Protein AF-A0A0L8BGS6-F1 (afdb_monomer_lite)

pLDDT: mean 90.82, std 8.59, ra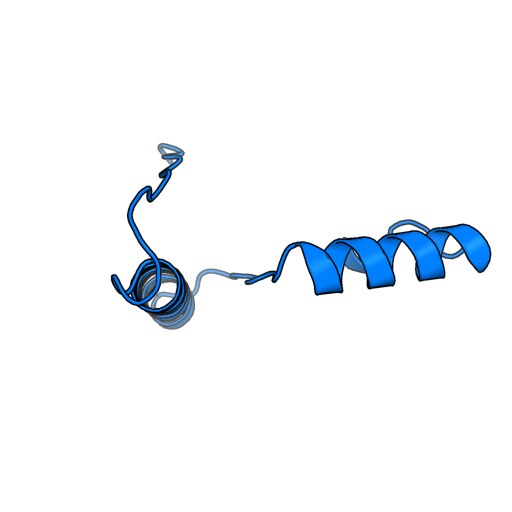nge [56.16, 97.25]

InterPro domains:
  IPR002611 IstB-like ATP-binding domain [PF01695] (6-58)
  IPR027417 P-loop containing nucleoside triphosphate hydrolase [G3DSA:3.40.50.300] (3-59)
  IPR027417 P-loop containing nucleoside triphosphate hydrolase [SSF52540] (7-49)

Sequence (60 aa):
MLNYRAVLVGGTGTGKGHLAIAIARALIRNGTRGRFFNVVDLVNQLETETRSGMQGRTAD

Foldseek 3Di:
DDDDDDDDDDDPPPCPVVVVVVVQVVCVVVVDDDDDDDPVVVVVVQVVCVVVVNHCPVVD

Secondary structure (DSSP, 8-state):
-----------TTSSHHHHHHHHHHHHHHTT-------HHHHHHHHHHHHHTT-TTTTT-

Radius of gyration: 14.67 Å; chains: 1; bounding box: 32×19×37 Å

Organism: Ensifer adhaerens (NCBI:txid106592)

Structure (mmCIF, N/CA/C/O backbone):
data_AF-A0A0L8BGS6-F1
#
_entry.id   AF-A0A0L8BGS6-F1
#
loop_
_atom_site.group_PDB
_atom_site.id
_atom_site.type_symbol
_atom_site.label_atom_id
_atom_site.label_alt_id
_atom_site.label_comp_id
_atom_site.label_asym_id
_atom_site.label_entity_id
_atom_site.label_seq_id
_atom_site.pdbx_PDB_ins_code
_atom_site.Cartn_x
_atom_site.Cartn_y
_atom_site.Cartn_z
_atom_site.occupancy
_atom_site.B_iso_or_equiv
_atom_site.auth_seq_id
_atom_site.auth_comp_id
_atom_site.auth_asym_id
_atom_site.auth_atom_id
_atom_site.pdbx_PDB_model_num
ATOM 1 N N . MET A 1 1 ? -14.142 -11.983 -13.397 1.00 56.16 1 MET A N 1
ATOM 2 C CA . MET A 1 1 ? -12.994 -11.076 -13.180 1.00 56.16 1 MET A CA 1
ATOM 3 C C . MET A 1 1 ? -11.905 -11.876 -12.482 1.00 56.16 1 MET A C 1
ATOM 5 O O . MET A 1 1 ? -12.143 -12.355 -11.382 1.00 56.16 1 MET A O 1
ATOM 9 N N . LEU A 1 2 ? -10.782 -12.142 -13.152 1.00 60.16 2 LEU A N 1
ATOM 10 C CA . LEU A 1 2 ? -9.669 -12.893 -12.558 1.00 60.16 2 LEU A CA 1
ATOM 11 C C . LEU A 1 2 ? -8.931 -11.985 -11.563 1.00 60.16 2 LEU A C 1
ATOM 13 O O . LEU A 1 2 ? -8.565 -10.867 -11.916 1.00 60.16 2 LEU A O 1
ATOM 17 N N . ASN A 1 3 ? -8.727 -12.455 -10.332 1.00 81.06 3 ASN A N 1
ATOM 18 C CA . ASN A 1 3 ? -7.999 -11.717 -9.299 1.00 81.06 3 ASN A CA 1
ATOM 19 C C . ASN A 1 3 ? -6.534 -12.162 -9.294 1.00 81.06 3 ASN A C 1
ATOM 21 O O . ASN A 1 3 ? -6.235 -13.294 -8.918 1.00 81.06 3 ASN A O 1
ATOM 25 N N . TYR A 1 4 ? -5.626 -11.275 -9.699 1.00 82.25 4 TYR A N 1
ATOM 26 C CA . TYR A 1 4 ? -4.185 -11.515 -9.648 1.00 82.25 4 TYR A CA 1
ATOM 27 C C . TYR A 1 4 ? -3.570 -10.815 -8.429 1.00 82.25 4 TYR A C 1
ATOM 29 O O . TYR A 1 4 ? -3.928 -9.685 -8.097 1.00 82.25 4 TYR A O 1
ATOM 37 N N . ARG A 1 5 ? -2.631 -11.486 -7.755 1.00 88.81 5 ARG A N 1
ATOM 38 C CA . ARG A 1 5 ? -1.809 -10.909 -6.681 1.00 88.81 5 ARG A CA 1
ATOM 39 C C . ARG A 1 5 ? -0.362 -10.894 -7.146 1.00 88.81 5 ARG A C 1
ATOM 41 O O . ARG A 1 5 ? 0.135 -11.911 -7.618 1.00 88.81 5 ARG A O 1
ATOM 48 N N . ALA A 1 6 ? 0.296 -9.751 -7.014 1.00 91.50 6 ALA A N 1
ATOM 49 C CA . ALA A 1 6 ? 1.691 -9.576 -7.395 1.00 91.50 6 ALA A CA 1
ATOM 50 C C . ALA A 1 6 ? 2.530 -9.240 -6.160 1.00 91.50 6 ALA A C 1
ATOM 52 O O . ALA A 1 6 ? 2.093 -8.473 -5.303 1.00 91.50 6 ALA A O 1
ATOM 53 N N . VAL A 1 7 ? 3.741 -9.793 -6.091 1.00 95.00 7 VAL A N 1
ATOM 54 C CA . VAL A 1 7 ? 4.722 -9.505 -5.039 1.00 95.00 7 VAL A CA 1
ATOM 55 C C . VAL A 1 7 ? 6.015 -9.053 -5.711 1.00 95.00 7 VAL A C 1
ATOM 57 O O . VAL A 1 7 ? 6.578 -9.777 -6.527 1.00 95.00 7 VAL A O 1
ATOM 60 N N . LEU A 1 8 ? 6.468 -7.839 -5.390 1.00 94.56 8 LEU A N 1
ATOM 61 C CA . LEU A 1 8 ? 7.701 -7.255 -5.924 1.00 94.56 8 LEU A CA 1
ATOM 62 C C . LEU A 1 8 ? 8.821 -7.392 -4.885 1.00 94.56 8 LEU A C 1
ATOM 64 O O . LEU A 1 8 ? 8.701 -6.857 -3.784 1.00 94.56 8 LEU A O 1
ATOM 68 N N . VAL A 1 9 ? 9.922 -8.058 -5.239 1.00 96.31 9 VAL A N 1
ATOM 69 C CA . VAL A 1 9 ? 11.078 -8.296 -4.353 1.00 96.31 9 VAL A CA 1
ATOM 70 C C . VAL A 1 9 ? 12.350 -7.755 -5.010 1.00 96.31 9 VAL A C 1
ATOM 72 O O . VAL A 1 9 ? 12.529 -7.882 -6.216 1.00 96.31 9 VAL A O 1
ATOM 75 N N . GLY A 1 10 ? 13.226 -7.115 -4.231 1.00 95.62 10 GLY A N 1
ATOM 76 C CA . GLY A 1 10 ? 14.486 -6.540 -4.717 1.00 95.62 10 GLY A CA 1
ATOM 77 C C . GLY A 1 10 ? 15.094 -5.541 -3.731 1.00 95.62 10 GLY A C 1
ATOM 78 O O . GLY A 1 10 ? 14.410 -5.091 -2.808 1.00 95.62 10 GLY A O 1
ATOM 79 N N . GLY A 1 11 ? 16.356 -5.154 -3.940 1.00 97.19 11 GLY A N 1
ATOM 80 C CA . GLY A 1 11 ? 17.097 -4.231 -3.063 1.00 97.19 11 GLY A CA 1
ATOM 81 C C . GLY A 1 11 ? 16.481 -2.828 -2.948 1.00 97.19 11 GLY A C 1
ATOM 82 O O . GLY A 1 11 ? 15.547 -2.473 -3.675 1.00 97.19 11 GLY A O 1
ATOM 83 N N . THR A 1 12 ? 16.965 -2.009 -2.017 1.00 95.31 12 THR A N 1
ATOM 84 C CA . THR A 1 12 ? 16.510 -0.617 -1.840 1.00 95.31 12 THR A CA 1
ATOM 85 C C . THR A 1 12 ? 16.741 0.207 -3.114 1.00 95.31 12 THR A C 1
ATOM 87 O O . THR A 1 12 ? 17.688 -0.036 -3.850 1.00 95.31 12 THR A O 1
ATOM 90 N N . GLY A 1 13 ? 15.841 1.145 -3.427 1.00 94.75 13 GLY A N 1
ATOM 91 C CA . GLY A 1 13 ? 15.971 2.013 -4.609 1.00 94.75 13 GLY A CA 1
ATOM 92 C C . GLY A 1 13 ? 15.571 1.391 -5.958 1.00 94.75 13 GLY A C 1
ATOM 93 O O . GLY A 1 13 ? 15.468 2.107 -6.942 1.00 94.75 13 GLY A O 1
ATOM 94 N N . THR A 1 14 ? 15.231 0.099 -6.017 1.00 97.25 14 THR A N 1
ATOM 95 C CA . THR A 1 14 ? 14.860 -0.620 -7.265 1.00 97.25 14 THR A CA 1
ATOM 96 C C . THR A 1 14 ? 13.461 -0.308 -7.826 1.00 97.25 14 THR A C 1
ATOM 98 O O . THR A 1 14 ? 12.962 -1.012 -8.695 1.00 97.25 14 THR A O 1
ATOM 101 N N . GLY A 1 15 ? 12.774 0.719 -7.318 1.00 96.50 15 GLY A N 1
ATOM 102 C CA . GLY A 1 15 ? 11.508 1.177 -7.906 1.00 96.50 15 GLY A CA 1
ATOM 103 C C . GLY A 1 15 ? 10.248 0.363 -7.574 1.00 96.50 15 GLY A C 1
ATOM 104 O O . GLY A 1 15 ? 9.191 0.676 -8.107 1.00 96.50 15 GLY A O 1
ATOM 105 N N . LYS A 1 16 ? 10.289 -0.617 -6.659 1.00 97.25 16 LYS A N 1
ATOM 106 C CA . LYS A 1 16 ? 9.106 -1.424 -6.263 1.00 97.25 16 LYS A CA 1
ATOM 107 C C . LYS A 1 16 ? 7.877 -0.576 -5.895 1.00 97.25 16 LYS A C 1
ATOM 109 O O . LYS A 1 16 ? 6.784 -0.811 -6.398 1.00 97.25 16 LYS A O 1
ATOM 114 N N . GLY A 1 17 ? 8.075 0.439 -5.048 1.00 95.25 17 GLY A N 1
ATOM 115 C CA . GLY A 1 17 ? 7.010 1.368 -4.655 1.00 95.25 17 GLY A CA 1
ATOM 116 C C . GLY A 1 17 ? 6.524 2.233 -5.820 1.00 95.25 17 GLY A C 1
ATOM 117 O O . GLY A 1 17 ? 5.320 2.378 -6.011 1.00 95.25 17 GLY A O 1
ATOM 118 N N . HIS A 1 18 ? 7.447 2.729 -6.652 1.00 96.06 18 HIS A N 1
ATOM 119 C CA . HIS A 1 18 ? 7.109 3.501 -7.852 1.00 96.06 18 HIS A CA 1
ATOM 120 C C . HIS A 1 18 ? 6.232 2.693 -8.813 1.00 96.06 18 HIS A C 1
ATOM 122 O O . HIS A 1 18 ? 5.208 3.192 -9.276 1.00 96.06 18 HIS A O 1
ATOM 128 N N . LEU A 1 19 ? 6.591 1.431 -9.069 1.00 96.31 19 LEU A N 1
ATOM 129 C CA . LEU A 1 19 ? 5.819 0.546 -9.935 1.00 96.31 19 LEU A CA 1
ATOM 130 C C . LEU A 1 19 ? 4.435 0.241 -9.346 1.00 96.31 19 LEU A C 1
ATOM 132 O O . LEU A 1 19 ? 3.440 0.320 -10.064 1.00 96.31 19 LEU A O 1
ATOM 136 N N . ALA A 1 20 ? 4.348 -0.044 -8.043 1.00 94.81 20 ALA A N 1
ATOM 137 C CA . ALA A 1 20 ? 3.071 -0.283 -7.370 1.00 94.81 20 ALA A CA 1
ATOM 138 C C . ALA A 1 20 ? 2.120 0.924 -7.486 1.00 94.81 20 ALA A C 1
ATOM 140 O O . ALA A 1 20 ? 0.952 0.763 -7.845 1.00 94.81 20 ALA A O 1
ATOM 141 N N . ILE A 1 21 ? 2.631 2.140 -7.265 1.00 94.94 21 ILE A N 1
ATOM 142 C CA . ILE A 1 21 ? 1.858 3.381 -7.415 1.00 94.94 21 ILE A CA 1
ATOM 143 C C . ILE A 1 21 ? 1.463 3.604 -8.879 1.00 94.94 21 ILE A C 1
ATOM 145 O O . ILE A 1 21 ? 0.327 3.992 -9.150 1.00 94.94 21 ILE A O 1
ATOM 149 N N . ALA A 1 22 ? 2.354 3.335 -9.838 1.00 95.69 22 ALA A N 1
ATOM 150 C CA . ALA A 1 22 ? 2.048 3.475 -11.260 1.00 95.69 22 ALA A CA 1
ATOM 151 C C . ALA A 1 22 ? 0.894 2.555 -11.696 1.00 95.69 22 ALA A C 1
ATOM 153 O O . ALA A 1 22 ? -0.017 3.013 -12.394 1.00 95.69 22 ALA A O 1
ATOM 154 N N . ILE A 1 23 ? 0.892 1.298 -11.233 1.00 93.62 23 ILE A N 1
ATOM 155 C CA . ILE A 1 23 ? -0.191 0.331 -11.468 1.00 93.62 23 ILE A CA 1
ATOM 156 C C . ILE A 1 23 ? -1.496 0.827 -10.839 1.00 93.62 23 ILE A C 1
ATOM 158 O O . ILE A 1 23 ? -2.509 0.927 -11.532 1.00 93.62 23 ILE A O 1
ATOM 162 N N . ALA A 1 24 ? -1.477 1.201 -9.555 1.00 94.00 24 ALA A N 1
ATOM 163 C CA . ALA A 1 24 ? -2.661 1.713 -8.864 1.00 94.00 24 ALA A CA 1
ATOM 164 C C . ALA A 1 24 ? -3.237 2.953 -9.569 1.00 94.00 24 ALA A C 1
ATOM 166 O O . ALA A 1 24 ? -4.439 3.034 -9.818 1.00 94.00 24 ALA A O 1
ATOM 167 N N . ARG A 1 25 ? -2.375 3.890 -9.980 1.00 95.06 25 ARG A N 1
ATOM 168 C CA . ARG A 1 25 ? -2.774 5.098 -10.711 1.00 95.06 25 ARG A CA 1
ATOM 169 C C . ARG A 1 25 ? -3.381 4.769 -12.076 1.00 95.06 25 ARG A C 1
ATOM 171 O O . ARG A 1 25 ? -4.311 5.453 -12.491 1.00 95.06 25 ARG A O 1
ATOM 178 N N . ALA A 1 26 ? -2.870 3.764 -12.788 1.00 95.06 26 ALA A N 1
ATOM 179 C CA . ALA A 1 26 ? -3.456 3.320 -14.053 1.00 95.06 26 ALA A CA 1
ATOM 180 C C . ALA A 1 26 ? -4.869 2.748 -13.855 1.00 95.06 26 ALA A C 1
ATOM 182 O O . ALA A 1 26 ? -5.777 3.114 -14.593 1.00 95.06 26 ALA A O 1
ATOM 183 N N . LEU A 1 27 ? -5.071 1.933 -12.816 1.00 93.31 27 LEU A N 1
ATOM 184 C CA . LEU A 1 27 ? -6.385 1.388 -12.462 1.00 93.31 27 LEU A CA 1
ATOM 185 C C . LEU A 1 27 ? -7.383 2.486 -12.072 1.00 93.31 27 LEU A C 1
ATOM 187 O O . LEU A 1 27 ? -8.521 2.464 -12.533 1.00 93.31 27 LEU A O 1
ATOM 191 N N . ILE A 1 28 ? -6.943 3.479 -11.293 1.00 94.81 28 ILE A N 1
ATOM 192 C CA . ILE A 1 28 ? -7.781 4.622 -10.900 1.00 94.81 28 ILE A CA 1
ATOM 193 C C . ILE A 1 28 ? -8.218 5.444 -12.112 1.00 94.81 28 ILE A C 1
ATOM 195 O O . ILE A 1 28 ? -9.392 5.786 -12.228 1.00 94.81 28 ILE A O 1
ATOM 199 N N 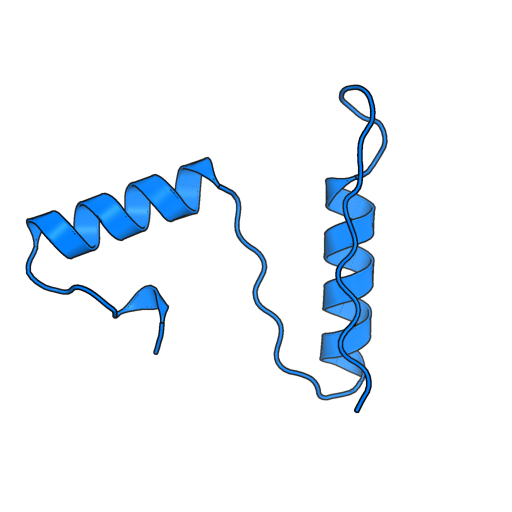. ARG A 1 29 ? -7.310 5.708 -13.062 1.00 95.62 29 ARG A N 1
ATOM 200 C CA . ARG A 1 29 ? -7.674 6.392 -14.318 1.00 95.62 29 ARG A CA 1
ATOM 201 C C . ARG A 1 29 ? -8.679 5.605 -15.162 1.00 95.62 29 ARG A C 1
ATOM 203 O O . ARG A 1 29 ? -9.418 6.216 -15.920 1.00 95.62 29 ARG A O 1
ATOM 210 N N . ASN A 1 30 ? -8.722 4.284 -15.008 1.00 95.06 30 ASN A N 1
ATOM 211 C CA . ASN A 1 30 ? -9.666 3.406 -15.698 1.00 95.06 30 ASN A CA 1
ATOM 212 C C . ASN A 1 30 ? -10.990 3.214 -14.927 1.00 95.06 30 ASN A C 1
ATOM 214 O O . ASN A 1 30 ? -11.775 2.341 -15.284 1.00 95.06 30 ASN A O 1
ATOM 218 N N . GLY A 1 31 ? -11.247 4.006 -13.879 1.00 94.69 31 GLY A N 1
ATOM 219 C CA . GLY A 1 31 ? -12.512 3.999 -13.133 1.00 94.69 31 GLY A CA 1
ATOM 220 C C . GLY A 1 31 ? -12.555 3.057 -11.925 1.00 94.69 31 GLY A C 1
ATOM 221 O O . GLY A 1 31 ? -13.594 2.949 -11.277 1.00 94.69 31 GLY A O 1
ATOM 222 N N . THR A 1 32 ? -11.448 2.398 -11.577 1.00 93.06 32 THR A N 1
ATOM 2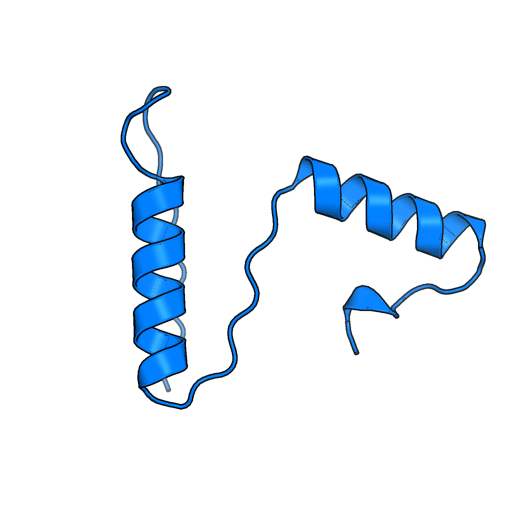23 C CA . THR A 1 32 ? -11.385 1.490 -10.421 1.00 93.06 32 THR A CA 1
ATOM 224 C C . THR A 1 32 ? -10.982 2.237 -9.149 1.00 93.06 32 THR A C 1
ATOM 226 O O . THR A 1 32 ? -10.065 3.052 -9.154 1.00 93.06 32 THR A O 1
ATOM 229 N N . 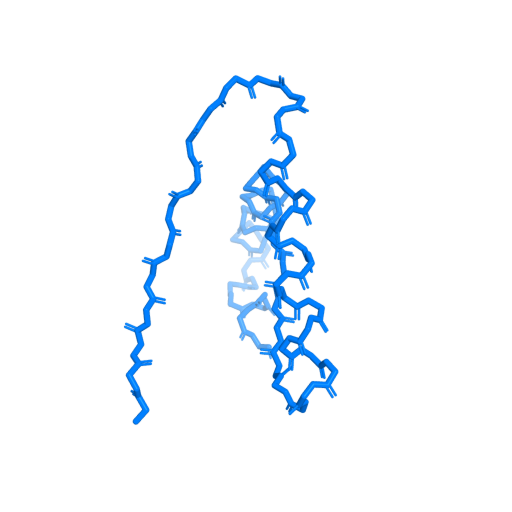ARG A 1 33 ? -11.598 1.928 -8.003 1.00 90.44 33 ARG A N 1
ATOM 230 C CA . ARG A 1 33 ? -11.120 2.437 -6.706 1.00 90.44 33 ARG A CA 1
ATOM 231 C C . ARG A 1 33 ? -9.830 1.720 -6.300 1.00 90.44 33 ARG A C 1
ATOM 233 O O . ARG A 1 33 ? -9.779 0.495 -6.299 1.00 90.44 33 ARG A O 1
ATOM 240 N N . GLY A 1 34 ? -8.803 2.478 -5.925 1.00 88.38 34 GLY A N 1
ATOM 241 C CA . GLY A 1 34 ? -7.531 1.951 -5.432 1.00 88.38 34 GLY A CA 1
ATOM 242 C C . GLY A 1 34 ? -7.111 2.647 -4.142 1.00 88.38 34 GLY A C 1
ATOM 243 O O . GLY A 1 34 ? -7.350 3.841 -3.980 1.00 88.38 34 GLY A O 1
ATOM 244 N N . ARG A 1 35 ? -6.486 1.902 -3.228 1.00 89.88 35 ARG A N 1
ATOM 245 C CA . ARG A 1 35 ? -5.862 2.420 -2.001 1.00 89.88 35 ARG A CA 1
ATOM 246 C C . ARG A 1 35 ? -4.398 1.969 -1.987 1.00 89.88 35 ARG A C 1
ATOM 248 O O . ARG A 1 35 ? -4.098 0.853 -2.409 1.00 89.88 35 ARG A O 1
ATOM 255 N N . PHE A 1 36 ? -3.493 2.835 -1.541 1.00 90.75 36 PHE A N 1
ATOM 256 C CA . PHE A 1 36 ? -2.074 2.520 -1.362 1.00 90.75 36 PHE A CA 1
ATOM 257 C C . PHE A 1 36 ? -1.711 2.751 0.101 1.00 90.75 36 PHE A C 1
ATOM 259 O O . PHE A 1 36 ? -2.036 3.803 0.646 1.00 90.75 36 PHE A O 1
ATOM 266 N N . PHE A 1 37 ? -1.037 1.781 0.716 1.00 92.06 37 PHE A N 1
ATOM 267 C CA . PHE A 1 37 ? -0.662 1.833 2.124 1.00 92.06 37 PHE A CA 1
ATOM 268 C C . PHE A 1 37 ? 0.837 1.600 2.285 1.00 92.06 37 PHE A C 1
ATOM 270 O O . PHE A 1 37 ? 1.389 0.641 1.740 1.00 92.06 37 PHE A O 1
ATOM 277 N N . ASN A 1 38 ? 1.483 2.452 3.077 1.00 93.00 38 ASN A N 1
ATOM 278 C CA . ASN A 1 38 ? 2.737 2.096 3.721 1.00 93.00 38 ASN A CA 1
ATOM 279 C C . ASN A 1 38 ? 2.406 1.230 4.944 1.00 93.00 38 ASN A C 1
ATOM 281 O O . ASN A 1 38 ? 1.514 1.573 5.714 1.00 93.00 38 ASN A O 1
ATOM 285 N N . VAL A 1 39 ? 3.104 0.107 5.115 1.00 92.38 39 VAL A N 1
ATOM 286 C CA . VAL A 1 39 ? 2.823 -0.842 6.205 1.00 92.38 39 VAL A CA 1
ATOM 287 C C . VAL A 1 39 ? 3.003 -0.195 7.577 1.00 92.38 39 VAL A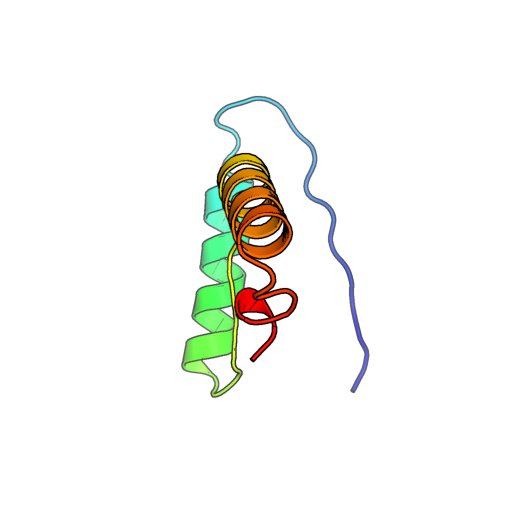 C 1
ATOM 289 O O . VAL A 1 39 ? 2.176 -0.421 8.452 1.00 92.38 39 VAL A O 1
ATOM 292 N N . VAL A 1 40 ? 4.044 0.621 7.760 1.00 93.88 40 VAL A N 1
ATOM 293 C CA . VAL A 1 40 ? 4.325 1.282 9.043 1.00 93.88 40 VAL A CA 1
ATOM 294 C C . VAL A 1 40 ? 3.206 2.262 9.380 1.00 93.88 40 VAL A C 1
ATOM 296 O O . VAL A 1 40 ? 2.643 2.197 10.469 1.00 93.88 40 VAL A O 1
ATOM 299 N N . ASP A 1 41 ? 2.826 3.109 8.423 1.00 94.31 41 ASP A N 1
ATOM 300 C CA . ASP A 1 41 ? 1.749 4.085 8.620 1.00 94.31 41 ASP A CA 1
ATOM 301 C C . ASP A 1 41 ? 0.405 3.390 8.876 1.00 94.31 41 ASP A C 1
ATOM 303 O O . ASP A 1 41 ? -0.341 3.787 9.771 1.00 94.31 41 ASP A O 1
ATOM 307 N N . LEU A 1 42 ? 0.122 2.307 8.143 1.00 94.06 42 LEU A N 1
ATOM 308 C CA . LEU A 1 42 ? -1.099 1.524 8.309 1.00 94.06 42 LEU A CA 1
ATOM 309 C C . LEU A 1 42 ? -1.179 0.888 9.699 1.00 94.06 42 LEU A C 1
ATOM 311 O O . LEU A 1 42 ? -2.218 0.969 10.346 1.00 94.06 42 LEU A O 1
ATOM 315 N N . VAL A 1 43 ? -0.095 0.274 10.175 1.00 95.50 43 VAL A N 1
ATOM 316 C CA . VAL A 1 43 ? -0.061 -0.332 11.513 1.00 95.50 43 VAL A CA 1
ATOM 317 C C . VAL A 1 43 ? -0.274 0.735 12.584 1.00 95.50 43 VAL A C 1
ATOM 319 O O . VAL A 1 43 ? -1.140 0.562 13.437 1.00 95.50 43 VAL A O 1
ATOM 322 N N . ASN A 1 44 ? 0.418 1.873 12.488 1.00 95.56 44 ASN A N 1
ATOM 323 C CA . ASN A 1 44 ? 0.253 2.979 13.436 1.00 95.56 44 ASN A CA 1
ATOM 324 C C . ASN A 1 44 ? -1.200 3.481 13.497 1.00 95.56 44 ASN A C 1
ATOM 326 O O . ASN A 1 44 ? -1.741 3.750 14.576 1.00 95.56 44 ASN A O 1
ATOM 330 N N . GLN A 1 45 ? -1.854 3.590 12.339 1.00 93.69 45 GLN A N 1
ATOM 331 C CA . GLN A 1 45 ? -3.247 4.014 12.253 1.00 93.69 45 GLN A CA 1
ATOM 332 C C . GLN A 1 45 ? -4.195 2.980 12.879 1.00 93.69 45 GLN A C 1
ATOM 334 O O . GLN A 1 45 ? -5.045 3.344 13.693 1.00 93.69 45 GLN A O 1
ATOM 339 N N . LEU A 1 46 ? -4.016 1.693 12.573 1.00 94.94 46 LEU A N 1
ATOM 340 C CA . LEU A 1 46 ? -4.845 0.609 13.114 1.00 94.94 46 LEU A CA 1
ATOM 341 C C . LEU A 1 46 ? -4.684 0.440 14.634 1.00 94.94 46 LEU A C 1
ATOM 343 O O . LEU A 1 46 ? -5.661 0.174 15.342 1.00 94.94 46 LEU A O 1
ATOM 347 N N . GLU A 1 47 ? -3.475 0.634 15.163 1.00 95.25 47 GLU A N 1
ATOM 348 C CA . GLU A 1 47 ? -3.232 0.648 16.609 1.00 95.25 47 GLU A CA 1
ATOM 349 C C . GLU A 1 47 ? -3.952 1.816 17.291 1.00 95.25 47 GLU A C 1
ATOM 351 O O . GLU A 1 47 ? -4.543 1.651 18.362 1.00 95.25 47 GLU A O 1
ATOM 356 N N . THR A 1 48 ? -3.954 2.988 16.654 1.00 95.06 48 THR A N 1
ATOM 357 C CA . THR A 1 48 ? -4.653 4.178 17.155 1.00 95.06 48 THR A CA 1
ATOM 358 C C . THR A 1 48 ? -6.169 3.975 17.161 1.00 95.06 48 THR A C 1
ATOM 360 O O . THR A 1 48 ? -6.827 4.270 18.163 1.00 95.06 48 THR A O 1
ATOM 363 N N . GLU A 1 49 ? -6.738 3.416 16.089 1.00 94.62 49 GLU A N 1
ATOM 364 C CA . GLU A 1 49 ? -8.162 3.052 16.022 1.00 94.62 49 GLU A CA 1
ATOM 365 C C . GLU A 1 49 ? -8.543 2.057 17.117 1.00 94.62 49 GLU A C 1
ATOM 367 O O . GLU A 1 49 ? -9.558 2.221 17.792 1.00 94.62 49 GLU A O 1
ATOM 372 N N . THR A 1 50 ? -7.692 1.058 17.345 1.00 94.00 50 THR A N 1
ATOM 373 C CA . THR A 1 50 ? -7.905 0.057 18.393 1.00 94.00 50 THR A CA 1
ATOM 374 C C . THR A 1 50 ? -7.914 0.687 19.782 1.00 94.00 50 THR A C 1
ATOM 376 O O . THR A 1 50 ? -8.836 0.440 20.557 1.00 94.00 50 THR A O 1
ATOM 379 N N . ARG A 1 51 ? -6.941 1.551 20.095 1.00 93.19 51 ARG A N 1
ATOM 380 C CA . ARG A 1 51 ? -6.865 2.235 21.401 1.00 93.19 51 ARG A CA 1
ATOM 381 C C . ARG A 1 51 ? -8.025 3.193 21.654 1.00 93.19 51 ARG A C 1
ATOM 383 O O . ARG A 1 51 ? -8.368 3.440 22.803 1.00 93.19 51 ARG A O 1
ATOM 390 N N . SER A 1 52 ? -8.612 3.736 20.595 1.00 92.00 52 SER A N 1
ATOM 391 C CA . SER A 1 52 ? -9.719 4.689 20.676 1.00 92.00 52 SER A CA 1
ATOM 392 C C . SER A 1 52 ? -11.105 4.044 20.563 1.00 92.00 52 SER A C 1
ATOM 394 O O . SER A 1 52 ? -12.105 4.757 20.584 1.00 92.00 52 SER A O 1
ATOM 396 N N . GLY A 1 53 ? -11.186 2.712 20.451 1.00 89.81 53 GLY A N 1
ATOM 397 C CA . GLY A 1 53 ? -12.454 1.993 20.296 1.00 89.81 53 GLY A CA 1
ATOM 398 C C . GLY A 1 53 ? -13.145 2.224 18.944 1.00 89.81 53 GLY A C 1
ATOM 399 O O . GLY A 1 53 ? -14.335 1.956 18.819 1.00 89.81 53 GLY A O 1
ATOM 400 N N . MET A 1 54 ? -12.421 2.717 17.932 1.00 88.69 54 MET A N 1
ATOM 401 C CA . MET A 1 54 ? -12.935 3.068 16.598 1.00 88.69 54 MET A CA 1
ATOM 402 C C . MET A 1 54 ? -12.474 2.081 15.510 1.00 88.69 54 MET A C 1
ATOM 404 O O . MET A 1 54 ? -12.152 2.487 14.392 1.00 88.69 54 MET A O 1
ATOM 408 N N . GLN A 1 55 ? -12.382 0.790 15.833 1.00 85.50 55 GLN A N 1
ATOM 409 C CA . GLN A 1 55 ? -11.904 -0.226 14.889 1.00 85.50 55 GLN A CA 1
ATOM 410 C C . GLN A 1 55 ? -12.738 -0.259 13.603 1.00 85.50 55 GLN A C 1
ATOM 412 O O . GLN A 1 55 ? -13.966 -0.239 13.645 1.00 85.50 55 GLN A O 1
ATOM 417 N N . GLY A 1 56 ? -12.055 -0.358 12.460 1.00 82.94 56 GLY A N 1
ATOM 418 C CA . GLY A 1 56 ? -12.691 -0.513 11.149 1.00 82.94 56 GLY A CA 1
ATOM 419 C C . GLY A 1 56 ? -12.913 0.796 10.396 1.00 82.94 56 GLY A C 1
ATOM 420 O O . GLY A 1 56 ? -13.357 0.760 9.252 1.00 82.94 56 GLY A O 1
ATOM 421 N N . ARG A 1 57 ? -12.535 1.946 10.964 1.00 85.75 57 ARG A N 1
ATOM 422 C CA . ARG A 1 57 ? -12.678 3.251 10.302 1.00 85.75 57 ARG A CA 1
ATOM 423 C C . ARG A 1 57 ? -11.848 3.366 9.022 1.00 85.75 57 ARG A C 1
ATOM 425 O O . ARG A 1 57 ? -12.287 3.998 8.072 1.00 85.75 57 ARG A O 1
ATOM 432 N N . THR A 1 58 ? -10.675 2.734 8.970 1.00 81.62 58 THR A N 1
ATOM 433 C CA . THR A 1 58 ? -9.857 2.669 7.743 1.00 81.62 58 THR A CA 1
ATOM 434 C C . THR A 1 58 ? -10.449 1.737 6.669 1.00 81.62 58 THR A C 1
ATOM 436 O O . THR A 1 58 ? -10.025 1.793 5.512 1.00 81.62 58 THR A O 1
ATOM 439 N N . ALA A 1 59 ? -11.402 0.8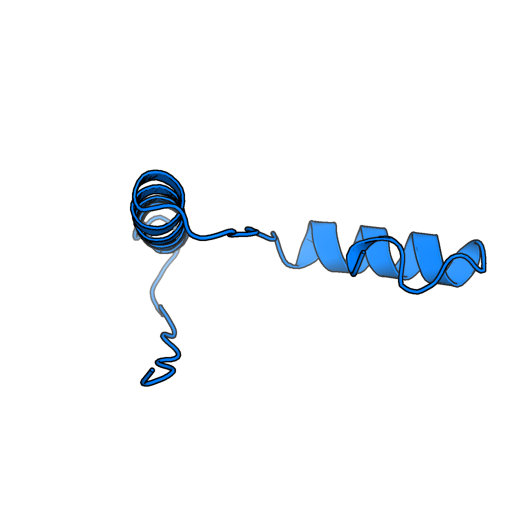65 7.024 1.00 73.44 59 ALA A N 1
ATOM 440 C CA . ALA A 1 59 ? -12.030 -0.084 6.100 1.00 73.44 59 ALA A CA 1
ATOM 441 C C . ALA A 1 59 ? -13.269 0.482 5.384 1.00 73.44 59 ALA A C 1
ATOM 443 O O . ALA A 1 59 ? -13.560 0.035 4.273 1.00 73.44 59 ALA A O 1
ATOM 444 N N . ASP A 1 60 ? -13.940 1.466 5.988 1.00 61.28 60 ASP A N 1
ATOM 445 C CA . ASP A 1 60 ? -14.993 2.281 5.359 1.00 61.28 60 ASP A CA 1
ATOM 446 C C . ASP A 1 60 ? -14.423 3.122 4.188 1.00 61.28 60 ASP A C 1
ATOM 448 O O . ASP A 1 60 ? -15.129 3.361 3.182 1.00 61.28 60 ASP A O 1
#